Protein AF-A0A9D1N0R0-F1 (afdb_monomer_lite)

pLDDT: mean 75.53, std 17.05, range [35.56, 93.06]

Foldseek 3Di:
DDDDPPPPPPLDFLADPVQLVQLLVQLQVCLVDDDLQDKDKDWGDRPPQQWIWIWIWAQDPDPDDQRATKIKIKTADPVRDIDIDIDGDRHSVRSSVLSNDPNVSRVSRVVVSVSSVVVVVVVVVPPPDD

Organism: NCBI:txid2840847

Sequence (130 aa):
MKTDSMNHNNIAFGVSQKDIPAVKKACESIAKRITEDACRIESVNLQDIKEKVYLSACPAYSKGKDKAPVLKVDMTDKRGINAYTYIPTSSVKQCKEYLNSQKAVREISDIVDDLKKRLDKAAYRESYTD

Secondary structure (DSSP, 8-state):
-------------SS-TTTHHHHHHHHHHHHHH-BTTB-EEEEE--TTT-SEEEEEEEE---SSS--PEEEEEEEE-TT--EEEEEEE-SSHHHHHHHHTSHHHHHHHHHHHHHHHHHHHHHHHH-----

Radius of gyration: 17.25 Å; chains: 1; bounding box: 62×42×42 Å

Structure (mmCIF, N/CA/C/O backbone):
data_AF-A0A9D1N0R0-F1
#
_entry.id   AF-A0A9D1N0R0-F1
#
loop_
_atom_site.group_PDB
_atom_site.id
_atom_site.type_symbol
_atom_site.label_atom_id
_atom_site.label_alt_id
_atom_site.label_comp_id
_atom_site.label_asym_id
_atom_site.label_entity_id
_atom_site.label_seq_id
_atom_site.pdbx_PDB_ins_code
_atom_site.Cartn_x
_atom_site.Cartn_y
_atom_site.Cartn_z
_atom_site.occupancy
_atom_site.B_iso_or_equiv
_atom_site.auth_seq_id
_atom_site.auth_comp_id
_atom_site.auth_asym_id
_atom_site.auth_atom_id
_atom_site.pdbx_PDB_model_num
ATOM 1 N N . MET A 1 1 ? -27.417 31.637 -14.387 1.00 41.94 1 MET A N 1
ATOM 2 C CA . MET A 1 1 ? -26.354 30.759 -14.924 1.00 41.94 1 MET A CA 1
ATOM 3 C C . MET A 1 1 ? -25.623 30.154 -13.741 1.00 41.94 1 MET A C 1
ATOM 5 O O . MET A 1 1 ? -25.200 30.904 -12.873 1.00 41.94 1 MET A O 1
ATOM 9 N N . LYS A 1 2 ? -25.606 28.820 -13.634 1.00 37.69 2 LYS A N 1
ATOM 10 C CA . LYS A 1 2 ? -24.899 28.111 -12.560 1.00 37.69 2 LYS A CA 1
ATOM 11 C C . LYS A 1 2 ? -23.404 28.154 -12.864 1.00 37.69 2 LYS A C 1
ATOM 13 O O . LYS A 1 2 ? -23.010 27.907 -13.995 1.00 37.69 2 LYS A O 1
ATOM 18 N N . THR A 1 3 ? -22.623 28.521 -11.862 1.00 40.25 3 THR A N 1
ATOM 19 C CA . THR A 1 3 ? -21.165 28.564 -11.881 1.00 40.25 3 THR A CA 1
ATOM 20 C C . THR A 1 3 ? -20.594 27.157 -12.039 1.00 40.25 3 THR A C 1
ATOM 22 O O . THR A 1 3 ? -20.835 26.281 -11.204 1.00 40.25 3 THR A O 1
ATOM 25 N N . ASP A 1 4 ? -19.825 26.953 -13.108 1.00 39.31 4 ASP A N 1
ATOM 26 C CA . ASP A 1 4 ? -19.008 25.762 -13.325 1.00 39.31 4 ASP A CA 1
ATOM 27 C C . ASP A 1 4 ? -17.989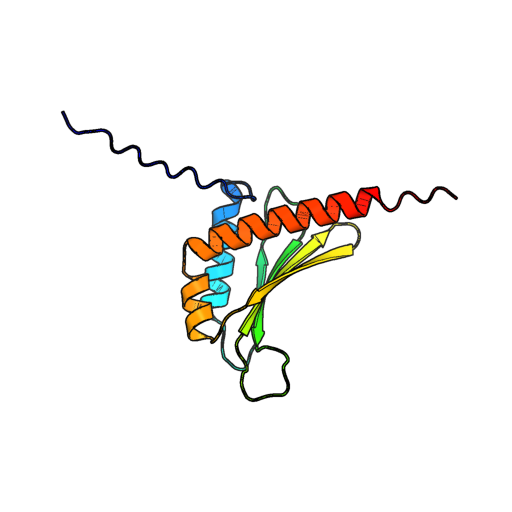 25.630 -12.194 1.00 39.31 4 ASP A C 1
ATOM 29 O O . ASP A 1 4 ? -16.958 26.299 -12.145 1.00 39.31 4 ASP A O 1
ATOM 33 N N . SER A 1 5 ? -18.297 24.751 -11.247 1.00 40.00 5 SER A N 1
ATOM 34 C CA . SER A 1 5 ? -17.402 24.396 -10.152 1.00 40.00 5 SER A CA 1
ATOM 35 C C . SER A 1 5 ? -16.434 23.315 -10.638 1.00 40.00 5 SER A C 1
ATOM 37 O O . SER A 1 5 ? -16.490 22.173 -10.190 1.00 40.00 5 SER A O 1
ATOM 39 N N . MET A 1 6 ? -15.558 23.651 -11.590 1.00 43.41 6 MET A N 1
ATOM 40 C CA . MET A 1 6 ? -14.428 22.792 -11.957 1.00 43.41 6 MET A CA 1
ATOM 41 C C . MET A 1 6 ? -13.348 22.884 -10.878 1.00 43.41 6 MET A C 1
ATOM 43 O O . MET A 1 6 ? -12.333 23.553 -11.048 1.00 43.41 6 MET A O 1
ATOM 47 N N . ASN A 1 7 ? -13.553 22.186 -9.762 1.00 38.25 7 ASN A N 1
ATOM 48 C CA . ASN A 1 7 ? -12.476 21.905 -8.821 1.00 38.25 7 ASN A CA 1
ATOM 49 C C . ASN A 1 7 ? -11.824 20.565 -9.185 1.00 38.25 7 ASN A C 1
ATOM 51 O O . ASN A 1 7 ? -11.944 19.566 -8.474 1.00 38.25 7 ASN A O 1
ATOM 55 N N . HIS A 1 8 ? -11.154 20.536 -10.339 1.00 38.28 8 HIS A N 1
ATOM 56 C CA . HIS A 1 8 ? -10.197 19.484 -10.652 1.00 38.28 8 HIS A CA 1
ATOM 57 C C . HIS A 1 8 ? -8.938 19.765 -9.833 1.00 38.28 8 HIS A C 1
ATOM 59 O O . HIS A 1 8 ? -7.981 20.366 -10.318 1.00 38.28 8 HIS A O 1
ATOM 65 N N . ASN A 1 9 ? -8.950 19.347 -8.565 1.00 35.56 9 ASN A N 1
ATOM 66 C CA . ASN A 1 9 ? -7.724 19.094 -7.822 1.00 35.56 9 ASN A CA 1
ATOM 67 C C . ASN A 1 9 ? -6.927 18.058 -8.628 1.00 35.56 9 ASN A C 1
ATOM 69 O O . ASN A 1 9 ? -7.100 16.855 -8.439 1.00 35.56 9 ASN A O 1
ATOM 73 N N . ASN A 1 10 ? -6.097 18.533 -9.561 1.00 40.84 10 ASN A N 1
ATOM 74 C CA . ASN A 1 10 ? -5.119 17.755 -10.309 1.00 40.84 10 ASN A CA 1
ATOM 75 C C . ASN A 1 10 ? -4.044 17.294 -9.324 1.00 40.84 10 ASN A C 1
ATOM 77 O O . ASN A 1 10 ? -2.936 17.819 -9.257 1.00 40.84 10 ASN A O 1
ATOM 81 N N . ILE A 1 11 ? -4.416 16.326 -8.497 1.00 44.50 11 ILE A N 1
ATOM 82 C CA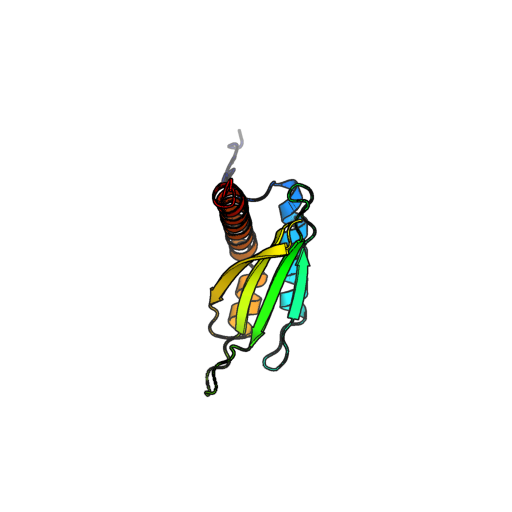 . ILE A 1 11 ? -3.491 15.547 -7.704 1.00 44.50 11 ILE A CA 1
ATOM 83 C C . ILE A 1 11 ? -2.783 14.653 -8.717 1.00 44.50 11 ILE A C 1
ATOM 85 O O . ILE A 1 11 ? -3.367 13.701 -9.230 1.00 44.50 11 ILE A O 1
ATOM 89 N N . ALA A 1 12 ? -1.552 15.017 -9.069 1.00 43.31 12 ALA A N 1
ATOM 90 C CA . ALA A 1 12 ? -0.673 14.135 -9.817 1.00 43.31 12 ALA A CA 1
ATOM 91 C C . ALA A 1 12 ? -0.425 12.892 -8.954 1.00 43.31 12 ALA A C 1
ATOM 93 O O . ALA A 1 12 ? 0.049 13.015 -7.826 1.00 43.31 12 ALA A O 1
ATOM 94 N N . PHE A 1 13 ? -0.810 11.725 -9.461 1.00 54.03 13 PHE A N 1
ATOM 95 C CA . PHE A 1 13 ? -0.463 10.438 -8.871 1.00 54.03 13 PHE A CA 1
ATOM 96 C C . PHE A 1 13 ? 0.802 9.940 -9.572 1.00 54.03 13 PHE A C 1
ATOM 98 O O . PHE A 1 13 ? 0.867 9.978 -10.801 1.00 54.03 13 PHE A O 1
ATOM 105 N N . GLY A 1 14 ? 1.800 9.493 -8.804 1.00 56.16 14 GLY A N 1
ATOM 106 C CA . GLY A 1 14 ? 3.026 8.902 -9.358 1.00 56.16 14 GLY A CA 1
ATOM 107 C C . GLY A 1 14 ? 2.789 7.627 -10.185 1.00 56.16 14 GLY A C 1
ATOM 108 O O . GLY A 1 14 ? 3.545 7.340 -11.108 1.00 56.16 14 GLY A O 1
ATOM 109 N N . VAL A 1 15 ? 1.702 6.893 -9.916 1.00 71.81 15 VAL A N 1
ATOM 110 C CA . VAL A 1 15 ? 1.205 5.804 -10.779 1.00 71.81 15 VAL A CA 1
ATOM 111 C C . VAL A 1 15 ? 0.134 6.322 -11.737 1.00 71.81 15 VAL A C 1
ATOM 113 O O . VAL A 1 15 ? -0.558 7.300 -11.449 1.00 71.81 15 VAL A O 1
ATOM 116 N N . SER A 1 16 ? -0.040 5.647 -12.874 1.00 74.88 16 SER A N 1
ATOM 117 C CA . SER A 1 16 ? -1.039 6.043 -13.867 1.00 74.88 16 SER A CA 1
ATOM 118 C C . SER A 1 16 ? -2.457 6.066 -13.265 1.00 74.88 16 SER A C 1
ATOM 120 O O . SER A 1 16 ? -2.792 5.271 -12.385 1.00 74.88 16 SER A O 1
ATOM 122 N N . GLN A 1 17 ? -3.341 6.950 -13.747 1.00 77.25 17 GLN A N 1
ATOM 123 C CA . GLN A 1 17 ? -4.710 7.047 -13.208 1.00 77.25 17 GLN A CA 1
ATOM 124 C C . GLN A 1 17 ? -5.490 5.720 -13.273 1.00 77.25 17 GLN A C 1
ATOM 126 O O . GLN A 1 17 ? -6.339 5.459 -12.421 1.00 77.25 17 GLN A O 1
ATOM 131 N N . LYS A 1 18 ? -5.181 4.854 -14.247 1.00 82.31 18 LYS A N 1
ATOM 132 C CA . LYS A 1 18 ? -5.789 3.520 -14.390 1.00 82.31 18 LYS A CA 1
ATOM 133 C C . LYS A 1 18 ? -5.337 2.516 -13.323 1.00 82.31 18 LYS A C 1
ATOM 135 O O . LYS A 1 18 ? -6.022 1.518 -13.118 1.00 82.31 18 LYS A O 1
ATOM 140 N N . ASP A 1 19 ? -4.235 2.787 -12.627 1.00 82.31 19 ASP A N 1
ATOM 141 C CA . ASP A 1 19 ? -3.686 1.936 -11.570 1.00 82.31 19 ASP A CA 1
ATOM 142 C C . ASP A 1 19 ? -4.243 2.284 -10.172 1.00 82.31 19 ASP A C 1
ATOM 144 O O . ASP A 1 19 ? -4.224 1.452 -9.260 1.00 82.31 19 ASP A O 1
ATOM 148 N N . ILE A 1 20 ? -4.830 3.478 -10.008 1.00 85.31 20 ILE A N 1
ATOM 149 C CA . ILE A 1 20 ? -5.451 3.951 -8.755 1.00 85.31 20 ILE A CA 1
ATO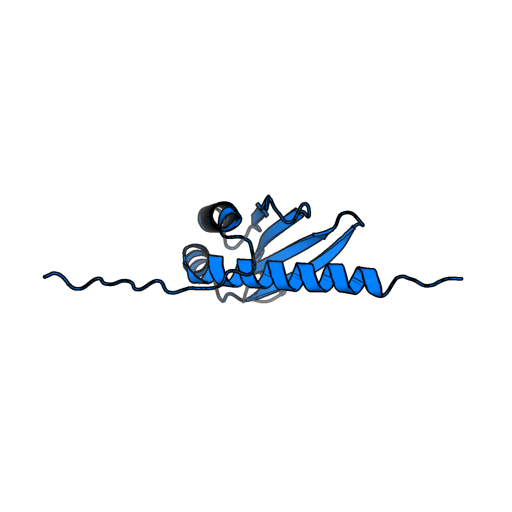M 150 C C . ILE A 1 20 ? -6.479 2.952 -8.180 1.00 85.31 20 ILE A C 1
ATOM 152 O O . ILE A 1 20 ? -6.434 2.688 -6.972 1.00 85.31 20 ILE A O 1
ATOM 156 N N . PRO A 1 21 ? -7.391 2.347 -8.975 1.00 88.69 21 PRO A N 1
ATOM 157 C CA . PRO A 1 21 ? -8.347 1.371 -8.450 1.00 88.69 21 PRO A CA 1
ATOM 158 C C . PRO A 1 21 ? -7.682 0.130 -7.839 1.00 88.69 21 PRO A C 1
ATOM 160 O O . PRO A 1 21 ? -8.196 -0.413 -6.859 1.00 88.69 21 PRO A O 1
ATOM 163 N N . ALA A 1 22 ? -6.541 -0.312 -8.381 1.00 87.94 22 ALA A N 1
ATOM 164 C CA . ALA A 1 22 ? -5.810 -1.467 -7.864 1.00 87.94 22 ALA A CA 1
ATOM 165 C C . ALA A 1 22 ? -5.172 -1.156 -6.503 1.00 87.94 22 ALA A C 1
ATOM 167 O O . ALA A 1 22 ? -5.334 -1.935 -5.561 1.00 87.94 22 ALA A O 1
ATOM 168 N N . VAL A 1 23 ? -4.534 0.015 -6.374 1.00 88.31 23 VAL A N 1
ATOM 169 C CA . VAL A 1 23 ? -3.976 0.501 -5.100 1.00 88.31 23 VAL A CA 1
ATOM 170 C C . VAL A 1 23 ? -5.077 0.621 -4.048 1.00 88.31 23 VAL A C 1
ATOM 172 O O . VAL A 1 23 ? -4.951 0.079 -2.951 1.00 88.31 23 VAL A O 1
ATOM 175 N N . LYS A 1 24 ? -6.205 1.251 -4.399 1.00 91.12 24 LYS A N 1
ATOM 176 C CA . LYS A 1 24 ? -7.352 1.405 -3.495 1.00 91.12 24 LYS A CA 1
ATOM 177 C C . LYS A 1 24 ? -7.880 0.056 -2.999 1.00 91.12 24 LYS A C 1
ATOM 179 O O . LYS A 1 24 ? -8.077 -0.120 -1.798 1.00 91.12 24 LYS A O 1
ATOM 184 N N . LYS A 1 25 ? -8.063 -0.913 -3.901 1.00 91.00 25 LYS A N 1
ATOM 185 C CA . LYS A 1 25 ? -8.540 -2.260 -3.551 1.00 91.00 25 LYS A CA 1
ATOM 186 C C . LYS A 1 25 ? -7.595 -2.971 -2.578 1.00 91.00 25 LYS A C 1
ATOM 188 O O . LYS A 1 25 ? -8.061 -3.634 -1.652 1.00 91.00 25 LYS A O 1
ATOM 193 N N . ALA A 1 26 ? -6.286 -2.831 -2.772 1.00 90.25 26 ALA A N 1
ATOM 194 C CA . ALA A 1 26 ? -5.297 -3.415 -1.876 1.00 90.25 26 ALA A CA 1
ATOM 195 C C . ALA A 1 26 ? -5.335 -2.759 -0.486 1.00 90.25 26 ALA A C 1
ATOM 197 O O . ALA A 1 26 ? -5.396 -3.472 0.517 1.00 90.25 26 ALA A O 1
ATOM 198 N N . CYS A 1 27 ? -5.418 -1.425 -0.415 1.00 91.31 27 CYS A N 1
ATOM 199 C CA . CYS A 1 27 ? -5.589 -0.707 0.850 1.00 91.31 27 CYS A CA 1
ATOM 200 C C . CYS A 1 27 ? -6.835 -1.175 1.615 1.00 91.31 27 CYS A C 1
ATOM 202 O O . CYS A 1 27 ? -6.748 -1.501 2.799 1.00 91.31 27 CYS A O 1
ATOM 204 N N . GLU A 1 28 ? -7.980 -1.278 0.933 1.00 92.06 28 GLU A N 1
ATOM 205 C CA . GLU A 1 28 ? -9.232 -1.763 1.526 1.00 92.06 28 GLU A CA 1
ATOM 206 C C . GLU A 1 28 ? -9.125 -3.217 2.018 1.00 92.06 28 GLU A C 1
ATOM 208 O O . GLU A 1 28 ? -9.674 -3.555 3.070 1.00 92.06 28 GLU A O 1
ATOM 213 N N . SER A 1 29 ? -8.421 -4.089 1.286 1.00 91.12 29 SER A N 1
ATOM 214 C CA . SER A 1 29 ? -8.224 -5.489 1.688 1.00 91.12 29 SER A CA 1
ATOM 215 C C . SER A 1 29 ? -7.388 -5.599 2.965 1.00 91.12 29 SER A C 1
ATOM 217 O O . SER A 1 29 ? -7.783 -6.291 3.911 1.00 91.12 29 SER A O 1
ATOM 219 N N . ILE A 1 30 ? -6.280 -4.853 3.042 1.00 90.06 30 ILE A N 1
ATOM 220 C CA . ILE A 1 30 ? -5.432 -4.797 4.238 1.00 90.06 30 ILE A CA 1
ATOM 221 C C . ILE A 1 30 ? -6.221 -4.221 5.416 1.00 90.06 30 ILE A C 1
ATOM 223 O O . ILE A 1 30 ? -6.249 -4.830 6.488 1.00 90.06 30 ILE A O 1
ATOM 227 N N . ALA A 1 31 ? -6.923 -3.100 5.223 1.00 88.81 31 ALA A N 1
ATOM 228 C CA . ALA A 1 31 ? -7.685 -2.434 6.280 1.00 88.81 31 ALA A CA 1
ATOM 229 C C . ALA A 1 31 ? -8.750 -3.352 6.905 1.00 88.81 31 ALA A C 1
ATOM 231 O O . ALA A 1 31 ? -8.942 -3.346 8.124 1.00 88.81 31 ALA A O 1
ATOM 232 N N . LYS A 1 32 ? -9.410 -4.186 6.091 1.00 88.88 32 LYS A N 1
ATOM 233 C CA . LYS A 1 32 ? -10.415 -5.154 6.560 1.00 88.88 32 LYS A CA 1
ATOM 234 C C . LYS A 1 32 ? -9.825 -6.278 7.414 1.00 88.88 32 LYS A C 1
ATOM 236 O O . LYS A 1 32 ? -10.539 -6.829 8.246 1.00 88.88 32 LYS A O 1
ATOM 241 N N . ARG A 1 33 ? -8.557 -6.646 7.205 1.00 85.56 33 ARG A N 1
ATOM 242 C CA . ARG A 1 33 ? -7.972 -7.895 7.733 1.00 85.56 33 ARG A CA 1
ATOM 243 C C . ARG A 1 33 ? -6.820 -7.700 8.716 1.00 85.56 33 ARG A C 1
ATOM 245 O O . ARG A 1 33 ? -6.392 -8.677 9.334 1.00 85.56 33 ARG A O 1
ATOM 252 N N . ILE A 1 34 ? -6.290 -6.485 8.849 1.00 85.50 34 ILE A N 1
ATOM 253 C CA . ILE A 1 34 ? -5.200 -6.189 9.783 1.00 85.50 34 ILE A CA 1
ATOM 254 C C . ILE A 1 34 ? -5.679 -6.260 11.243 1.00 85.50 34 ILE A C 1
ATOM 256 O O . ILE A 1 34 ? -6.737 -5.726 11.606 1.00 85.50 34 ILE A O 1
ATOM 260 N N . THR A 1 35 ? -4.873 -6.921 12.073 1.00 81.44 35 THR A N 1
ATOM 261 C CA . THR A 1 35 ? -5.056 -7.102 13.521 1.00 81.44 35 THR A CA 1
ATOM 262 C C . THR A 1 35 ? -3.730 -6.855 14.245 1.00 81.44 35 THR A C 1
ATOM 264 O O . THR A 1 35 ? -2.688 -6.761 13.603 1.00 81.44 35 THR A O 1
ATOM 267 N N . GLU A 1 36 ? -3.754 -6.758 15.575 1.00 74.19 36 GLU A N 1
ATOM 268 C CA . GLU A 1 36 ? -2.553 -6.473 16.386 1.00 74.19 36 GLU A CA 1
ATOM 269 C C . GLU A 1 36 ? -1.501 -7.592 16.325 1.00 74.19 36 GLU A C 1
ATOM 271 O O . GLU A 1 36 ? -0.305 -7.319 16.397 1.00 74.19 36 GLU A O 1
ATOM 276 N N . ASP A 1 37 ? -1.935 -8.838 16.114 1.00 73.38 37 ASP A N 1
ATOM 277 C CA . ASP A 1 37 ? -1.057 -10.015 16.162 1.00 73.38 37 ASP A CA 1
ATOM 278 C C . ASP A 1 37 ? -0.742 -10.645 14.796 1.00 73.38 37 ASP A C 1
ATOM 280 O O . ASP A 1 37 ? -0.055 -11.663 14.735 1.00 73.38 37 ASP A O 1
ATOM 284 N N . ALA A 1 38 ? -1.229 -10.082 13.683 1.00 72.81 38 ALA A N 1
ATOM 285 C CA . ALA A 1 38 ? -1.050 -10.696 12.365 1.00 72.81 38 ALA A CA 1
ATOM 286 C C . ALA A 1 38 ? -0.627 -9.688 11.298 1.00 72.81 38 ALA A C 1
ATOM 288 O O . ALA A 1 38 ? -1.305 -8.684 11.072 1.00 72.81 38 ALA A O 1
ATOM 289 N N . CYS A 1 39 ? 0.452 -10.014 10.578 1.00 74.19 39 CYS A N 1
ATOM 290 C CA . CYS A 1 39 ? 0.805 -9.283 9.368 1.00 74.19 39 CYS A CA 1
ATOM 291 C C . CYS A 1 39 ? -0.176 -9.616 8.234 1.00 74.19 39 CYS A C 1
ATOM 293 O O . CYS A 1 39 ? -0.634 -10.756 8.089 1.00 74.19 39 CYS A O 1
ATOM 295 N N . ARG A 1 40 ? -0.489 -8.615 7.413 1.00 85.25 40 ARG A N 1
ATOM 296 C CA . ARG A 1 40 ? -1.257 -8.771 6.174 1.00 85.25 40 ARG A CA 1
ATOM 297 C C . ARG A 1 40 ? -0.451 -8.249 5.009 1.00 85.25 40 ARG A C 1
ATOM 299 O O . ARG A 1 40 ? 0.155 -7.195 5.115 1.00 85.25 40 ARG A O 1
ATOM 306 N N . ILE A 1 41 ? -0.453 -8.998 3.918 1.00 85.31 41 ILE A N 1
ATOM 307 C CA . ILE A 1 41 ? 0.290 -8.683 2.703 1.00 85.31 41 ILE A CA 1
ATOM 308 C C . ILE A 1 41 ? -0.686 -8.823 1.544 1.00 85.31 41 ILE A C 1
ATOM 310 O O . ILE A 1 41 ? -1.398 -9.821 1.459 1.00 85.31 41 ILE A O 1
ATOM 314 N N . GLU A 1 42 ? -0.714 -7.830 0.671 1.00 86.31 42 GLU A N 1
ATOM 315 C CA . GLU A 1 42 ? -1.476 -7.831 -0.569 1.00 86.31 42 GLU A CA 1
ATOM 316 C C . GLU A 1 42 ? -0.532 -7.465 -1.710 1.00 86.31 42 GLU A C 1
ATOM 318 O O . GLU A 1 42 ? 0.215 -6.487 -1.631 1.00 86.31 42 GLU A O 1
ATOM 323 N N . SER A 1 43 ? -0.554 -8.255 -2.780 1.00 84.38 43 SER A N 1
ATOM 324 C CA . SER A 1 43 ? 0.109 -7.876 -4.021 1.00 84.38 43 SER A CA 1
ATOM 325 C C . SER A 1 43 ? -0.792 -6.945 -4.825 1.00 84.38 43 SER A C 1
ATOM 327 O O . SER A 1 43 ? -2.007 -7.132 -4.922 1.00 84.38 43 SER A O 1
ATOM 329 N N . VAL A 1 44 ? -0.182 -5.933 -5.428 1.00 82.81 44 VAL A N 1
ATOM 330 C CA . VAL A 1 44 ? -0.851 -4.957 -6.279 1.00 82.81 44 VAL A CA 1
ATOM 331 C C . VAL A 1 44 ? -0.326 -5.130 -7.693 1.00 82.81 44 VAL A C 1
ATOM 333 O O . VAL A 1 44 ? 0.839 -4.865 -7.985 1.00 82.81 44 VAL A O 1
ATOM 336 N N . ASN A 1 45 ? -1.204 -5.595 -8.577 1.00 75.56 45 ASN A N 1
ATOM 337 C CA . ASN A 1 45 ? -0.898 -5.715 -9.996 1.00 75.56 45 ASN A CA 1
ATOM 338 C C . ASN A 1 45 ? -1.144 -4.363 -10.668 1.00 75.56 45 ASN A C 1
ATOM 340 O O . ASN A 1 45 ? -2.290 -4.012 -10.950 1.00 75.56 45 ASN A O 1
ATOM 344 N N . LEU A 1 46 ? -0.070 -3.613 -10.898 1.00 76.88 46 LEU A N 1
ATOM 345 C CA . LEU A 1 46 ? -0.106 -2.333 -11.600 1.00 76.88 46 LEU A CA 1
ATOM 346 C C . LEU A 1 46 ? 0.183 -2.580 -13.084 1.00 76.88 46 LEU A C 1
ATOM 348 O O . LEU A 1 46 ? 1.165 -3.240 -13.433 1.00 76.88 46 LEU A O 1
ATOM 352 N N . GLN A 1 47 ? -0.694 -2.092 -13.960 1.00 68.00 47 GLN A N 1
ATOM 353 C CA . GLN A 1 47 ? -0.707 -2.449 -15.381 1.00 68.00 47 GLN A CA 1
ATOM 354 C C . GLN A 1 47 ? 0.536 -1.946 -16.120 1.00 68.00 47 GLN A C 1
ATOM 356 O O . GLN A 1 47 ? 1.065 -2.651 -16.978 1.00 68.00 47 GLN A O 1
ATOM 361 N N . ASP A 1 48 ? 1.016 -0.750 -15.775 1.00 67.56 48 ASP A N 1
ATOM 362 C CA . ASP A 1 48 ? 2.146 -0.110 -16.467 1.00 67.56 48 ASP A CA 1
ATOM 363 C C . ASP A 1 48 ? 3.507 -0.478 -15.914 1.00 67.56 48 ASP A C 1
ATOM 365 O O . ASP A 1 48 ? 4.541 -0.219 -16.536 1.00 67.56 48 ASP A O 1
ATOM 369 N N . ILE A 1 49 ? 3.516 -1.043 -14.719 1.00 64.19 49 ILE A N 1
ATOM 370 C CA . ILE A 1 49 ? 4.751 -1.240 -13.998 1.00 64.19 49 ILE A CA 1
ATOM 371 C C . ILE A 1 49 ? 5.356 -2.574 -14.439 1.00 64.19 49 ILE A C 1
ATOM 373 O O . ILE A 1 49 ? 6.540 -2.616 -14.689 1.00 64.19 49 ILE A O 1
ATOM 377 N N . LYS A 1 50 ? 4.596 -3.643 -14.721 1.00 68.50 50 LYS A N 1
ATOM 378 C CA . LYS A 1 50 ? 5.150 -4.996 -15.019 1.00 68.50 50 LYS A CA 1
ATOM 379 C C . LYS A 1 50 ? 6.075 -5.559 -13.917 1.00 68.50 50 LYS A C 1
ATOM 381 O O . LYS A 1 50 ? 6.404 -6.742 -13.962 1.00 68.50 50 LYS A O 1
ATOM 386 N N . GLU A 1 51 ? 6.454 -4.767 -12.917 1.00 72.62 51 GLU A N 1
ATOM 387 C CA . GLU A 1 51 ? 7.038 -5.189 -11.650 1.00 72.62 51 GLU A CA 1
ATOM 388 C C . GLU A 1 51 ? 5.944 -5.519 -10.619 1.00 72.62 51 GLU A C 1
ATOM 390 O O . GLU A 1 51 ? 4.819 -5.012 -10.677 1.00 72.62 51 GLU A O 1
ATOM 395 N N . LYS A 1 52 ? 6.263 -6.398 -9.661 1.00 76.31 52 LYS A N 1
ATOM 396 C CA . LYS A 1 52 ? 5.332 -6.754 -8.582 1.00 76.31 52 LYS A CA 1
ATOM 397 C C . LYS A 1 52 ? 5.475 -5.757 -7.442 1.00 76.31 52 LYS A C 1
ATOM 399 O O . LYS A 1 52 ? 6.551 -5.673 -6.849 1.00 76.31 52 LYS A O 1
ATOM 404 N N . VAL A 1 53 ? 4.386 -5.065 -7.115 1.00 84.50 53 VAL A N 1
ATOM 405 C CA . VAL A 1 53 ? 4.284 -4.222 -5.920 1.00 84.50 53 VAL A CA 1
ATOM 406 C C . VAL A 1 53 ? 3.572 -4.996 -4.820 1.00 84.50 53 VAL A C 1
ATOM 408 O O . VAL A 1 53 ? 2.557 -5.648 -5.061 1.00 84.50 53 VAL A O 1
ATOM 411 N N . TYR A 1 54 ? 4.091 -4.913 -3.605 1.00 86.12 54 TYR A N 1
ATOM 412 C CA . TYR A 1 54 ? 3.507 -5.491 -2.409 1.00 86.12 54 TYR A CA 1
ATOM 413 C C . TYR A 1 54 ? 3.226 -4.383 -1.402 1.00 86.12 54 TYR A C 1
ATOM 415 O O . TYR A 1 54 ? 4.062 -3.522 -1.125 1.00 86.12 54 TYR A O 1
ATOM 423 N N . LEU A 1 55 ? 2.018 -4.417 -0.853 1.00 87.69 55 LEU A N 1
ATOM 424 C CA . LEU A 1 55 ? 1.625 -3.629 0.300 1.00 87.69 55 LEU A CA 1
ATOM 425 C C . LEU A 1 55 ? 1.508 -4.586 1.471 1.00 87.69 55 LEU A C 1
ATOM 427 O O . LEU A 1 55 ? 0.765 -5.564 1.416 1.00 87.69 55 LEU A O 1
ATOM 431 N N . SER A 1 56 ? 2.243 -4.320 2.539 1.00 85.06 56 SER A N 1
ATOM 432 C CA . SER A 1 56 ? 2.176 -5.122 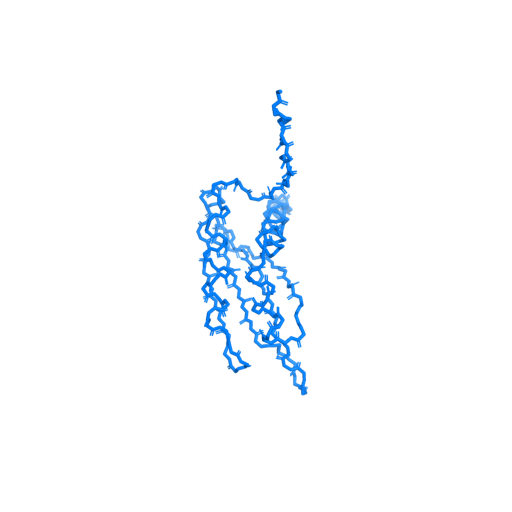3.750 1.00 85.06 56 SER A CA 1
ATOM 433 C C . SER A 1 56 ? 1.964 -4.253 4.971 1.00 85.06 56 SER A C 1
ATOM 435 O O . SER A 1 56 ? 2.520 -3.172 5.086 1.00 85.06 56 SER A O 1
ATOM 437 N N . ALA A 1 57 ? 1.134 -4.723 5.888 1.00 84.44 57 ALA A N 1
ATOM 438 C CA . ALA A 1 57 ? 0.939 -4.130 7.192 1.00 84.44 57 ALA A CA 1
ATOM 439 C C . ALA A 1 57 ? 1.348 -5.157 8.234 1.00 84.44 57 ALA A C 1
ATOM 441 O O . ALA A 1 57 ? 0.617 -6.122 8.470 1.00 84.44 57 ALA A O 1
ATOM 442 N N . CYS A 1 58 ? 2.527 -4.977 8.819 1.00 74.38 58 CYS A N 1
ATOM 443 C CA . CYS A 1 58 ? 3.053 -5.885 9.827 1.00 74.38 58 CYS A CA 1
ATOM 444 C C . CYS A 1 58 ? 3.086 -5.194 11.194 1.00 74.38 58 CYS A C 1
ATOM 446 O O . CYS A 1 58 ? 3.421 -4.011 11.249 1.00 74.38 58 CYS A O 1
ATOM 448 N N . PRO A 1 59 ? 2.785 -5.896 12.301 1.00 66.38 59 PRO A N 1
ATOM 449 C CA . PRO A 1 59 ? 3.096 -5.379 13.632 1.00 66.38 59 PR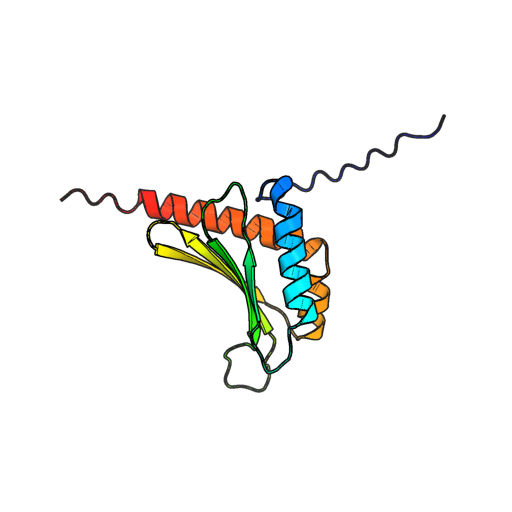O A CA 1
ATOM 450 C C . PRO A 1 59 ? 4.596 -5.052 13.700 1.00 66.38 59 PRO A C 1
ATOM 452 O O . PRO A 1 59 ? 5.408 -5.830 13.193 1.00 66.38 59 PRO A O 1
ATOM 455 N N . ALA A 1 60 ? 4.973 -3.893 14.251 1.00 64.06 60 ALA A N 1
ATOM 456 C CA . ALA A 1 60 ? 6.380 -3.512 14.346 1.00 64.06 60 ALA A CA 1
ATOM 457 C C . ALA A 1 60 ? 7.200 -4.617 15.030 1.00 64.06 60 ALA A C 1
ATOM 459 O O . ALA A 1 60 ? 6.848 -5.109 16.103 1.00 64.06 60 ALA A O 1
ATOM 460 N N . TYR A 1 61 ? 8.325 -4.978 14.410 1.00 53.06 61 TYR A N 1
ATOM 461 C CA . TYR A 1 61 ? 9.325 -5.890 14.963 1.00 53.06 61 TYR A CA 1
ATOM 462 C C . TYR A 1 61 ? 10.185 -5.173 16.019 1.00 53.06 61 TYR A C 1
ATOM 464 O O . TYR A 1 61 ? 11.407 -5.130 15.916 1.00 53.06 61 TYR A O 1
ATOM 472 N N . SER A 1 62 ? 9.578 -4.566 17.034 1.00 47.47 62 SER A N 1
ATOM 473 C CA . SER A 1 62 ? 10.298 -4.076 18.209 1.00 47.47 62 SER A CA 1
ATOM 474 C C . SER A 1 62 ? 9.970 -4.986 19.391 1.00 47.47 62 SER A C 1
ATOM 476 O O . SER A 1 62 ? 8.816 -5.179 19.765 1.00 47.47 62 SER A O 1
ATOM 478 N N . LYS A 1 63 ? 10.998 -5.594 19.998 1.00 44.69 63 LYS A N 1
ATOM 479 C CA . LYS A 1 63 ? 10.866 -6.227 21.318 1.00 44.69 63 LYS A CA 1
ATOM 480 C C . LYS A 1 63 ? 10.573 -5.116 22.335 1.00 44.69 63 LYS A C 1
ATOM 482 O O . LYS A 1 63 ? 11.496 -4.511 22.865 1.00 44.69 63 LYS A O 1
ATOM 487 N N . GLY A 1 64 ? 9.302 -4.807 22.566 1.00 51.19 64 GLY A N 1
ATOM 488 C CA . GLY A 1 64 ? 8.875 -3.727 23.456 1.00 51.19 64 GLY A CA 1
ATOM 489 C C . GLY A 1 64 ? 7.399 -3.397 23.261 1.00 51.19 64 GLY A C 1
ATOM 490 O O . GLY A 1 64 ? 6.831 -3.711 22.223 1.00 51.19 64 GLY A O 1
ATOM 491 N N . LYS A 1 65 ? 6.761 -2.813 24.278 1.00 49.06 65 LYS A N 1
ATOM 492 C CA . LYS A 1 65 ? 5.298 -2.676 24.424 1.00 49.06 65 LYS A CA 1
ATOM 493 C C . LYS A 1 65 ? 4.575 -1.799 23.381 1.00 49.06 65 LYS A C 1
ATOM 495 O O . LYS A 1 65 ? 3.358 -1.701 23.462 1.00 49.06 65 LYS A O 1
ATOM 500 N N . ASP A 1 66 ? 5.260 -1.283 22.365 1.00 55.12 66 ASP A N 1
ATOM 501 C CA . ASP A 1 66 ? 4.661 -0.457 21.311 1.00 55.12 66 ASP A CA 1
ATOM 502 C C . ASP A 1 66 ? 4.690 -1.184 19.957 1.00 55.12 66 ASP A C 1
ATOM 504 O O . ASP A 1 66 ? 5.489 -0.892 19.067 1.00 55.12 66 ASP A O 1
ATOM 508 N N . LYS A 1 67 ? 3.790 -2.166 19.806 1.00 62.56 67 LYS A N 1
ATOM 509 C CA . LYS A 1 67 ? 3.567 -2.961 18.581 1.00 62.56 67 LYS A CA 1
ATOM 510 C C . LYS A 1 67 ? 2.739 -2.200 17.534 1.00 62.56 67 LYS A C 1
ATOM 512 O O . LYS A 1 67 ? 1.778 -2.737 16.978 1.00 62.56 67 LYS A O 1
ATOM 517 N N . ALA A 1 68 ? 3.041 -0.932 17.282 1.00 67.62 68 ALA A N 1
ATOM 518 C CA . ALA A 1 68 ? 2.309 -0.203 16.255 1.00 67.62 68 ALA A CA 1
ATOM 519 C C . ALA A 1 68 ? 2.580 -0.840 14.876 1.00 67.62 68 ALA A C 1
ATOM 521 O O . ALA A 1 68 ? 3.726 -1.181 14.581 1.00 67.62 68 ALA A O 1
ATOM 522 N N . PRO A 1 69 ? 1.568 -1.075 14.026 1.00 74.69 69 PRO A N 1
ATOM 523 C CA . PRO A 1 69 ? 1.821 -1.666 12.725 1.00 74.69 69 PRO A CA 1
ATOM 524 C C . PRO A 1 69 ? 2.593 -0.695 11.829 1.00 74.69 69 PRO A C 1
ATOM 526 O O . PRO A 1 69 ? 2.344 0.508 11.813 1.00 74.69 69 PRO A O 1
ATOM 529 N N . VAL A 1 70 ? 3.520 -1.222 11.045 1.00 81.19 70 VAL A N 1
ATOM 530 C CA . VAL A 1 70 ? 4.195 -0.488 9.977 1.00 81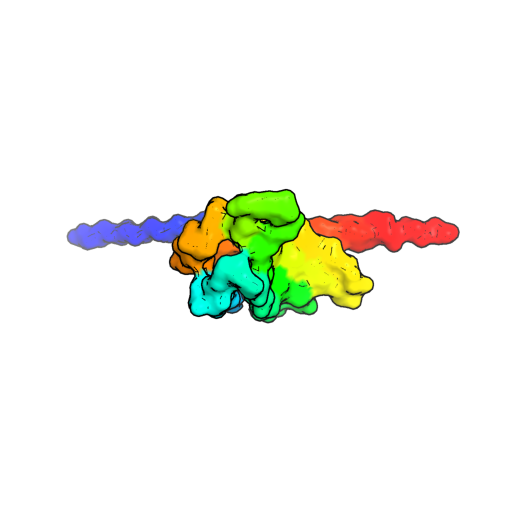.19 70 VAL A CA 1
ATOM 531 C C . VAL A 1 70 ? 3.612 -0.921 8.644 1.00 81.19 70 VAL A C 1
ATOM 533 O O . VAL A 1 70 ? 3.405 -2.114 8.404 1.00 81.19 70 VAL A O 1
ATOM 536 N N . LEU A 1 71 ? 3.338 0.051 7.780 1.00 87.44 71 LEU A N 1
ATOM 537 C CA . LEU A 1 71 ? 2.981 -0.217 6.397 1.00 87.44 71 LEU A CA 1
ATOM 538 C C . LEU A 1 71 ? 4.259 -0.236 5.575 1.00 87.44 71 LEU A C 1
ATOM 540 O O . LEU A 1 71 ? 4.972 0.756 5.520 1.00 87.44 71 LEU A O 1
ATOM 544 N N . LYS A 1 72 ? 4.567 -1.359 4.949 1.00 88.75 72 LYS A N 1
ATOM 545 C CA . LYS A 1 72 ? 5.673 -1.507 4.017 1.00 88.75 72 LYS A CA 1
ATOM 546 C C . LYS A 1 72 ? 5.112 -1.510 2.599 1.00 88.75 72 LYS A C 1
ATOM 548 O O . LYS A 1 72 ? 4.187 -2.260 2.290 1.00 88.75 72 LYS A O 1
ATOM 553 N N . VAL A 1 73 ? 5.696 -0.670 1.757 1.00 89.69 73 VAL A N 1
ATOM 554 C CA . VAL A 1 73 ? 5.495 -0.668 0.309 1.00 89.69 73 VAL A CA 1
ATOM 555 C C . VAL A 1 73 ? 6.791 -1.169 -0.296 1.00 89.69 73 VAL A C 1
ATOM 557 O O . VAL A 1 73 ? 7.834 -0.544 -0.096 1.00 89.69 73 VAL A O 1
ATOM 560 N N . ASP A 1 74 ? 6.751 -2.297 -0.992 1.00 89.50 74 ASP A N 1
ATOM 561 C CA . ASP A 1 74 ? 7.926 -2.841 -1.659 1.00 89.50 74 ASP A CA 1
ATOM 562 C C . ASP A 1 74 ? 7.659 -3.294 -3.076 1.00 89.50 74 ASP A C 1
ATOM 564 O O . ASP A 1 74 ? 6.550 -3.657 -3.454 1.00 89.50 74 ASP A O 1
ATOM 568 N N . MET A 1 75 ? 8.714 -3.240 -3.872 1.00 87.62 75 MET A N 1
ATOM 569 C CA . MET A 1 75 ? 8.692 -3.603 -5.269 1.00 87.62 75 MET A CA 1
ATOM 570 C C . MET A 1 75 ? 9.926 -4.425 -5.586 1.00 87.62 75 MET A C 1
ATOM 572 O O . MET A 1 75 ? 11.026 -4.140 -5.112 1.00 87.62 75 MET A O 1
ATOM 576 N N . THR A 1 76 ? 9.729 -5.469 -6.380 1.00 83.56 76 THR A N 1
ATOM 577 C CA . THR A 1 76 ? 10.823 -6.274 -6.918 1.00 83.56 76 THR A CA 1
ATOM 578 C C . THR A 1 76 ? 10.716 -6.277 -8.428 1.00 83.56 76 THR A C 1
ATOM 580 O O . THR A 1 76 ? 9.657 -6.600 -8.978 1.00 83.56 76 THR A O 1
ATOM 583 N N . ASP A 1 77 ? 11.800 -5.890 -9.089 1.00 80.31 77 ASP A N 1
ATOM 584 C CA . ASP A 1 77 ? 11.840 -5.865 -10.541 1.00 80.31 77 ASP A CA 1
ATOM 585 C C . ASP A 1 77 ? 12.098 -7.253 -11.147 1.00 80.31 77 ASP A C 1
ATOM 587 O O . ASP A 1 77 ? 12.341 -8.246 -10.457 1.00 80.31 77 ASP A O 1
ATOM 591 N N . LYS A 1 78 ? 12.067 -7.325 -12.480 1.00 77.75 78 LYS A N 1
ATOM 592 C CA . LYS A 1 78 ? 12.321 -8.558 -13.244 1.00 77.75 78 LYS A CA 1
ATOM 593 C C . LYS A 1 78 ? 13.718 -9.166 -13.040 1.00 77.75 78 LYS A C 1
ATOM 595 O O . LYS A 1 78 ? 13.933 -10.299 -13.455 1.00 77.75 78 LYS A O 1
ATOM 600 N N . ARG A 1 79 ? 14.666 -8.419 -12.465 1.00 77.56 79 ARG A N 1
ATOM 601 C CA . ARG A 1 79 ? 16.042 -8.863 -12.190 1.00 77.56 79 ARG A CA 1
ATOM 602 C C . ARG A 1 79 ? 16.197 -9.398 -10.768 1.00 77.56 79 ARG A C 1
ATOM 604 O O . ARG A 1 79 ? 17.237 -9.955 -10.448 1.00 77.56 79 ARG A O 1
ATOM 611 N N . GLY A 1 80 ? 15.173 -9.246 -9.927 1.00 78.25 80 GLY A N 1
ATOM 612 C CA . GLY A 1 80 ? 15.213 -9.631 -8.520 1.00 78.25 80 GLY A CA 1
ATOM 613 C C . GLY A 1 80 ? 15.751 -8.539 -7.593 1.00 78.25 80 GLY A C 1
ATOM 614 O O . GLY A 1 80 ? 15.944 -8.808 -6.409 1.00 78.25 80 GLY A O 1
ATOM 615 N N . ILE A 1 81 ? 15.966 -7.312 -8.084 1.00 81.06 81 ILE A N 1
ATOM 616 C CA . ILE A 1 81 ? 16.374 -6.181 -7.244 1.00 81.06 81 ILE A CA 1
ATOM 617 C C . ILE A 1 81 ? 15.143 -5.681 -6.484 1.00 81.06 81 ILE A C 1
ATOM 619 O O . ILE A 1 81 ? 14.091 -5.427 -7.078 1.00 81.06 81 ILE A O 1
ATOM 623 N N . ASN A 1 82 ? 15.274 -5.535 -5.165 1.00 84.38 82 ASN A N 1
ATOM 624 C CA . ASN A 1 82 ? 14.201 -5.082 -4.284 1.00 84.38 82 ASN A CA 1
ATOM 625 C C . ASN A 1 82 ? 14.419 -3.624 -3.848 1.00 84.38 82 ASN A C 1
ATOM 627 O O . ASN A 1 82 ? 15.525 -3.239 -3.467 1.00 84.38 82 ASN A O 1
ATOM 631 N N . ALA A 1 83 ? 13.350 -2.829 -3.859 1.00 86.38 83 ALA A N 1
ATOM 632 C CA . ALA A 1 83 ? 13.298 -1.512 -3.240 1.00 86.38 83 ALA A CA 1
ATOM 633 C C . ALA A 1 83 ? 12.052 -1.421 -2.348 1.00 86.38 83 ALA A C 1
ATOM 635 O O . ALA A 1 83 ? 10.972 -1.867 -2.737 1.00 86.38 83 ALA A O 1
ATOM 636 N N . TYR A 1 84 ? 12.188 -0.823 -1.163 1.00 88.69 84 TYR A N 1
ATOM 637 C CA . TYR A 1 84 ? 11.091 -0.701 -0.205 1.00 88.69 84 TYR A CA 1
ATOM 638 C C . TYR A 1 84 ? 11.149 0.592 0.610 1.00 88.69 84 TYR A C 1
ATOM 640 O O . TYR A 1 84 ? 12.217 1.168 0.821 1.00 88.69 84 TYR A O 1
ATOM 648 N N . THR A 1 85 ? 9.986 0.998 1.116 1.00 89.69 85 THR A N 1
ATOM 649 C CA . THR A 1 85 ? 9.799 2.108 2.059 1.00 89.69 85 THR A CA 1
ATOM 650 C C . THR A 1 85 ? 8.768 1.714 3.117 1.00 89.69 85 THR A C 1
ATOM 652 O O . THR A 1 85 ? 7.886 0.891 2.863 1.00 89.69 85 THR A O 1
ATOM 655 N N . TYR A 1 86 ? 8.872 2.312 4.306 1.00 87.25 86 TYR A N 1
ATOM 656 C CA . TYR A 1 86 ? 7.890 2.166 5.377 1.00 87.25 86 TYR A CA 1
ATOM 657 C C . TYR A 1 86 ? 7.116 3.466 5.603 1.00 87.25 86 TYR A C 1
ATOM 659 O O . TYR A 1 86 ? 7.703 4.546 5.617 1.00 87.25 86 TYR A O 1
ATOM 667 N N . ILE A 1 87 ? 5.816 3.344 5.855 1.00 87.44 87 ILE A N 1
ATOM 668 C CA . ILE A 1 87 ? 4.946 4.398 6.367 1.00 87.44 87 ILE A CA 1
ATOM 669 C C . ILE A 1 87 ? 4.658 4.043 7.835 1.00 87.44 87 ILE A C 1
ATOM 671 O O . ILE A 1 87 ? 4.032 3.007 8.110 1.00 87.44 87 ILE A O 1
ATOM 675 N N . PRO A 1 88 ? 5.147 4.842 8.797 1.00 83.50 88 PRO A N 1
ATOM 676 C CA . PRO A 1 88 ? 4.917 4.580 10.208 1.00 83.50 88 PRO A CA 1
ATOM 677 C C . PRO A 1 88 ? 3.448 4.827 10.564 1.00 83.50 88 PRO A C 1
ATOM 679 O O . PRO A 1 88 ? 2.843 5.806 10.127 1.00 83.50 88 PRO A O 1
ATOM 682 N N . THR A 1 89 ? 2.883 3.964 11.405 1.00 84.25 89 THR A N 1
ATOM 683 C CA . THR A 1 89 ? 1.596 4.211 12.066 1.00 84.25 89 THR A CA 1
ATOM 684 C C . THR A 1 89 ? 1.758 4.000 13.567 1.00 84.25 89 THR A C 1
ATOM 686 O O . THR A 1 89 ? 2.723 3.378 14.001 1.00 84.25 89 THR A O 1
ATOM 689 N N . SER A 1 90 ? 0.849 4.549 14.368 1.00 83.56 90 SER A N 1
ATOM 690 C CA . SER A 1 90 ? 0.883 4.509 15.833 1.00 83.56 90 SER A CA 1
ATOM 691 C C . SER A 1 90 ? -0.012 3.426 16.436 1.00 83.56 90 SER A C 1
ATOM 693 O O . SER A 1 90 ? 0.116 3.111 17.614 1.00 83.56 90 SER A O 1
ATOM 695 N N . SER A 1 91 ? -0.934 2.848 15.659 1.00 85.44 91 SER A N 1
ATOM 696 C CA . SER A 1 91 ? -1.841 1.785 16.111 1.00 85.44 91 SER A CA 1
ATOM 697 C C . SER A 1 91 ? -2.536 1.096 14.935 1.00 85.44 91 SER A C 1
ATOM 699 O O . SER A 1 91 ? -2.613 1.643 13.834 1.00 85.44 91 SER A O 1
ATOM 701 N N . VAL A 1 92 ? -3.130 -0.079 15.174 1.00 85.62 92 VAL A N 1
ATOM 702 C CA . VAL A 1 92 ? -3.996 -0.750 14.184 1.00 85.62 92 VAL A CA 1
ATOM 703 C C . VAL A 1 92 ? -5.174 0.136 13.783 1.00 85.62 92 VAL A C 1
ATOM 705 O O . VAL A 1 92 ? -5.533 0.173 12.607 1.00 85.62 92 VAL A O 1
ATOM 708 N N . LYS A 1 93 ? -5.749 0.889 14.729 1.00 88.75 93 LYS A N 1
ATOM 709 C CA . LYS A 1 93 ? -6.838 1.832 14.446 1.00 88.75 93 LYS A CA 1
ATOM 710 C C . LYS A 1 93 ? -6.389 2.919 13.467 1.00 88.75 93 LYS A C 1
ATOM 712 O O . LYS A 1 93 ? -7.014 3.074 12.422 1.00 88.75 93 LYS A O 1
ATOM 717 N N . GLN A 1 94 ? -5.277 3.597 13.758 1.00 89.19 94 GLN A N 1
ATOM 718 C CA . GLN A 1 94 ? -4.747 4.642 12.879 1.00 89.19 94 GLN A CA 1
ATOM 719 C C . GLN A 1 94 ? -4.358 4.079 11.505 1.00 89.19 94 GLN A C 1
ATOM 721 O O . GLN A 1 94 ? -4.620 4.705 10.484 1.00 89.19 94 GLN A O 1
ATOM 726 N N . CYS A 1 95 ? -3.784 2.875 11.460 1.00 89.50 95 CYS A N 1
ATOM 727 C CA . CYS A 1 95 ? -3.454 2.201 10.208 1.00 89.50 95 CYS A CA 1
ATOM 728 C C . CYS A 1 95 ? -4.700 1.951 9.343 1.00 89.50 95 CYS A C 1
ATOM 730 O O . CYS A 1 95 ? -4.697 2.260 8.153 1.00 89.50 95 CYS A O 1
ATOM 732 N N . LYS A 1 96 ? -5.803 1.475 9.937 1.00 90.88 96 LYS A N 1
ATOM 733 C CA . LYS A 1 96 ? -7.083 1.302 9.229 1.00 90.88 96 LYS A CA 1
ATOM 734 C C . LYS A 1 96 ? -7.654 2.630 8.737 1.00 90.88 96 LYS A C 1
ATOM 736 O O . LYS A 1 96 ? -8.115 2.705 7.602 1.00 90.88 96 LYS A O 1
ATOM 741 N N . GLU A 1 97 ? -7.634 3.666 9.570 1.00 93.06 97 GLU A N 1
ATOM 742 C CA . GLU A 1 97 ? -8.096 5.009 9.194 1.00 93.06 97 GLU A CA 1
ATOM 743 C C . GLU A 1 97 ? -7.277 5.574 8.030 1.00 93.06 97 GLU A C 1
ATOM 745 O O . GLU A 1 97 ? -7.843 6.085 7.064 1.00 93.06 97 GLU A O 1
ATOM 750 N N . TYR A 1 98 ? -5.953 5.406 8.078 1.00 92.75 98 TYR A N 1
ATOM 751 C CA . TYR A 1 98 ? -5.054 5.793 7.002 1.00 92.75 98 TYR A CA 1
ATOM 752 C C . TYR A 1 98 ? -5.366 5.033 5.710 1.00 92.75 98 TYR A C 1
ATOM 754 O O . TYR A 1 98 ? -5.646 5.671 4.700 1.00 92.75 98 TYR A O 1
ATOM 762 N N . LEU A 1 99 ? -5.393 3.697 5.734 1.00 91.69 99 LEU A N 1
ATOM 763 C CA . LEU A 1 99 ? -5.640 2.862 4.550 1.00 91.69 99 LEU A CA 1
ATOM 764 C C . LEU A 1 99 ? -7.004 3.129 3.893 1.00 91.69 99 LEU A C 1
ATOM 766 O O . LEU A 1 99 ? -7.129 3.010 2.678 1.00 91.69 99 LEU A O 1
ATOM 770 N N . ASN A 1 100 ? -8.016 3.526 4.668 1.00 92.75 100 ASN A N 1
ATOM 771 C CA . ASN A 1 100 ? -9.335 3.902 4.146 1.00 92.75 100 ASN A CA 1
ATOM 772 C C . ASN A 1 100 ? -9.398 5.347 3.606 1.00 92.75 100 ASN A C 1
ATOM 774 O O . ASN A 1 100 ? -10.448 5.783 3.130 1.00 92.75 100 ASN A O 1
ATOM 778 N N . SER A 1 101 ? -8.306 6.112 3.681 1.00 91.81 101 SER A N 1
ATOM 779 C CA . SER A 1 101 ? -8.260 7.510 3.252 1.00 91.81 101 SER A CA 1
ATOM 780 C C . SER A 1 101 ? -7.796 7.674 1.800 1.00 91.81 101 SER A C 1
ATOM 782 O O . SER A 1 101 ? -6.970 6.919 1.288 1.00 91.81 101 SER A O 1
ATOM 784 N N . GLN A 1 102 ? -8.246 8.754 1.152 1.00 88.50 102 GLN A N 1
ATOM 785 C CA . GLN A 1 102 ? -7.703 9.175 -0.150 1.00 88.50 102 GLN A CA 1
ATOM 786 C C . GLN A 1 102 ? -6.213 9.544 -0.068 1.00 88.50 102 GLN A C 1
ATOM 788 O O . GLN A 1 102 ? -5.486 9.425 -1.053 1.00 88.50 102 GLN A O 1
ATOM 793 N N . LYS A 1 103 ? -5.744 9.955 1.121 1.00 90.31 103 LYS A N 1
ATOM 794 C CA . LYS A 1 103 ? -4.332 10.252 1.372 1.00 90.31 103 LYS A CA 1
ATOM 795 C C . LYS A 1 103 ? -3.460 9.012 1.171 1.00 90.31 103 LYS A C 1
ATOM 797 O O . LYS A 1 103 ? -2.436 9.129 0.511 1.00 90.31 103 LYS A O 1
ATOM 802 N N . ALA A 1 104 ? -3.875 7.846 1.673 1.00 90.44 104 ALA A N 1
ATOM 803 C CA . ALA A 1 104 ? -3.100 6.615 1.514 1.00 90.44 104 ALA A CA 1
ATOM 804 C C . ALA A 1 104 ? -2.926 6.226 0.048 1.00 90.44 104 ALA A C 1
ATOM 806 O O . ALA A 1 104 ? -1.822 5.907 -0.374 1.00 90.44 104 ALA A O 1
ATOM 807 N N . VAL A 1 105 ? -3.994 6.312 -0.748 1.00 88.62 105 VAL A N 1
ATOM 808 C CA . VAL A 1 105 ? -3.931 5.997 -2.182 1.00 88.62 105 VAL A CA 1
ATOM 809 C C . VAL A 1 105 ? -2.932 6.907 -2.900 1.00 88.62 105 VAL A C 1
ATOM 811 O O . VAL A 1 105 ? -2.136 6.425 -3.703 1.00 88.62 105 VAL A O 1
ATOM 814 N N . ARG A 1 106 ? -2.928 8.205 -2.578 1.00 87.81 106 ARG A N 1
ATOM 815 C CA . ARG A 1 106 ? -1.976 9.174 -3.134 1.00 87.81 106 ARG A CA 1
ATOM 816 C C . ARG A 1 106 ? -0.537 8.881 -2.713 1.00 87.81 106 ARG A C 1
ATOM 818 O O . ARG A 1 106 ? 0.324 8.720 -3.563 1.00 87.81 106 ARG A O 1
ATOM 825 N N . GLU A 1 107 ? -0.287 8.778 -1.415 1.00 90.56 107 GLU A N 1
ATOM 826 C CA . GLU A 1 107 ? 1.063 8.612 -0.870 1.00 90.56 107 GLU A CA 1
ATOM 827 C C . GLU A 1 107 ? 1.696 7.279 -1.291 1.00 90.56 107 GLU A C 1
ATOM 829 O O . GLU A 1 107 ? 2.860 7.247 -1.678 1.00 90.56 107 GLU A O 1
ATOM 834 N N . ILE A 1 108 ? 0.922 6.190 -1.317 1.00 90.56 108 ILE A N 1
ATOM 835 C CA . ILE A 1 108 ? 1.389 4.896 -1.831 1.00 90.56 108 ILE A CA 1
ATOM 836 C C . ILE A 1 108 ? 1.717 4.992 -3.324 1.00 90.56 108 ILE A C 1
ATOM 838 O O . ILE A 1 108 ? 2.726 4.442 -3.757 1.00 90.56 108 ILE A O 1
ATOM 842 N N . SER A 1 109 ? 0.905 5.708 -4.105 1.00 87.94 109 SER A N 1
ATOM 843 C CA . SER A 1 109 ? 1.178 5.929 -5.530 1.00 87.94 109 SER A CA 1
ATOM 844 C C . SER A 1 109 ? 2.491 6.684 -5.754 1.00 87.94 109 SER A C 1
ATOM 846 O O . SER A 1 109 ? 3.281 6.303 -6.614 1.00 87.94 109 SER A O 1
ATOM 848 N N . ASP A 1 110 ? 2.746 7.721 -4.956 1.00 88.25 110 ASP A N 1
ATOM 849 C CA . ASP A 1 110 ? 3.976 8.516 -5.036 1.00 88.25 110 ASP A CA 1
ATOM 850 C C . ASP A 1 110 ? 5.204 7.697 -4.595 1.00 88.25 110 ASP A C 1
ATOM 852 O O . ASP A 1 110 ? 6.262 7.770 -5.222 1.00 88.25 110 ASP A O 1
ATOM 856 N N . ILE A 1 111 ? 5.060 6.851 -3.566 1.00 90.56 111 ILE A N 1
ATOM 857 C CA . ILE A 1 111 ? 6.114 5.923 -3.131 1.00 90.56 111 ILE A CA 1
ATOM 858 C C . ILE A 1 111 ? 6.446 4.918 -4.234 1.00 90.56 111 ILE A C 1
ATOM 860 O O . ILE A 1 111 ? 7.621 4.684 -4.495 1.00 90.56 111 ILE A O 1
ATOM 864 N N . VAL A 1 112 ? 5.447 4.321 -4.889 1.00 88.50 112 VAL A N 1
ATOM 865 C CA . VAL A 1 112 ? 5.684 3.338 -5.960 1.00 88.50 112 VAL A CA 1
ATOM 866 C C . VAL A 1 112 ? 6.493 3.948 -7.110 1.00 88.50 112 VAL A C 1
ATOM 868 O O . VAL A 1 112 ? 7.420 3.306 -7.604 1.00 88.50 112 VAL A O 1
ATOM 871 N N . ASP A 1 113 ? 6.202 5.189 -7.498 1.00 86.62 113 ASP A N 1
ATOM 872 C CA . ASP A 1 113 ? 6.976 5.907 -8.517 1.00 86.62 113 ASP A CA 1
ATOM 873 C C . ASP A 1 113 ? 8.428 6.175 -8.075 1.00 86.62 113 ASP A C 1
ATOM 875 O O . ASP A 1 113 ? 9.369 5.946 -8.840 1.00 86.62 113 ASP A O 1
ATOM 879 N N . ASP A 1 114 ? 8.650 6.583 -6.819 1.00 88.62 114 ASP A N 1
ATOM 880 C CA . ASP A 1 114 ? 10.008 6.743 -6.278 1.00 88.62 114 ASP A CA 1
ATOM 881 C C . ASP A 1 114 ? 10.776 5.413 -6.255 1.00 88.62 114 ASP A C 1
ATOM 883 O O . ASP A 1 114 ? 11.934 5.349 -6.679 1.00 88.62 114 ASP A O 1
ATOM 887 N N . LEU A 1 115 ? 10.131 4.322 -5.828 1.00 88.44 115 LEU A N 1
ATOM 888 C CA . LEU A 1 115 ? 10.730 2.987 -5.852 1.00 88.44 115 LEU A CA 1
ATOM 889 C C . LEU A 1 115 ? 11.101 2.574 -7.281 1.00 88.44 115 LEU A C 1
ATOM 891 O O . LEU A 1 115 ? 12.181 2.022 -7.487 1.00 88.44 115 LEU A O 1
ATOM 895 N N . LYS A 1 116 ? 10.268 2.898 -8.275 1.00 86.44 116 LYS A N 1
ATOM 896 C CA . LYS A 1 116 ? 10.552 2.611 -9.688 1.00 86.44 116 LYS A CA 1
ATOM 897 C C . LYS A 1 116 ? 11.784 3.361 -10.167 1.00 86.44 116 LYS A C 1
ATOM 899 O O . LYS A 1 116 ? 12.729 2.743 -10.653 1.00 86.44 116 LYS A O 1
ATOM 904 N N . LYS A 1 117 ? 11.849 4.665 -9.898 1.00 86.44 117 LYS A N 1
ATOM 905 C CA . LYS A 1 117 ? 13.023 5.497 -10.202 1.00 86.44 117 LYS A CA 1
ATOM 906 C C . LYS A 1 117 ? 14.295 4.973 -9.535 1.00 86.44 117 LYS A C 1
ATOM 908 O O . LYS A 1 117 ? 15.372 5.062 -10.125 1.00 86.44 117 LYS A O 1
ATOM 913 N N . ARG A 1 118 ? 14.209 4.437 -8.313 1.00 85.25 118 ARG A N 1
ATOM 914 C CA . ARG A 1 118 ? 15.354 3.813 -7.625 1.00 85.25 118 ARG A CA 1
ATOM 915 C C . ARG A 1 118 ? 15.804 2.524 -8.310 1.00 85.25 118 ARG A C 1
ATOM 917 O O . ARG A 1 118 ? 17.006 2.355 -8.493 1.00 85.25 118 ARG A O 1
ATOM 924 N N . LEU A 1 119 ? 14.877 1.655 -8.712 1.00 84.56 119 LEU A N 1
ATOM 925 C CA . LEU A 1 119 ? 15.193 0.409 -9.425 1.00 84.56 119 LEU A CA 1
ATOM 926 C C . LEU A 1 119 ? 15.792 0.680 -10.817 1.00 84.56 119 LEU A C 1
ATOM 928 O O . LEU A 1 119 ? 16.785 0.049 -11.193 1.00 84.56 119 LEU A O 1
ATOM 932 N N . ASP A 1 120 ? 15.271 1.676 -11.536 1.00 82.62 120 ASP A N 1
ATOM 933 C CA . ASP A 1 120 ? 15.813 2.122 -12.825 1.00 82.62 120 ASP A CA 1
ATOM 934 C C . ASP A 1 120 ? 17.235 2.689 -12.671 1.00 82.62 120 ASP A C 1
ATOM 936 O O . ASP A 1 120 ? 18.132 2.380 -13.455 1.00 82.62 120 ASP A O 1
ATOM 940 N N . LYS A 1 121 ? 17.493 3.469 -11.612 1.00 82.50 121 LYS A N 1
ATOM 941 C CA . LYS A 1 121 ? 18.842 3.981 -11.305 1.00 82.50 121 LYS A CA 1
ATOM 942 C C . LYS A 1 121 ? 19.812 2.886 -10.870 1.00 82.50 121 LYS A C 1
ATOM 944 O O . LYS A 1 121 ? 20.985 2.951 -11.230 1.00 82.50 121 LYS A O 1
ATOM 949 N N . ALA A 1 122 ? 19.347 1.895 -10.110 1.00 74.38 122 ALA A N 1
ATOM 950 C CA . ALA A 1 122 ? 20.158 0.734 -9.753 1.00 74.38 122 ALA A CA 1
ATOM 951 C C . ALA A 1 122 ? 20.598 -0.038 -11.011 1.00 74.38 122 ALA A C 1
ATOM 953 O O . ALA A 1 122 ? 21.731 -0.501 -11.069 1.00 74.38 122 ALA A O 1
ATOM 954 N N . ALA A 1 123 ? 19.766 -0.068 -12.063 1.00 59.72 123 ALA A N 1
ATOM 955 C CA . ALA A 1 123 ? 20.135 -0.620 -13.369 1.00 59.72 123 ALA A CA 1
ATOM 956 C C . ALA A 1 123 ? 21.301 0.079 -14.054 1.00 59.72 123 ALA A C 1
ATOM 958 O O . ALA A 1 123 ? 22.107 -0.576 -14.702 1.00 59.72 123 ALA A O 1
ATOM 959 N N . TYR A 1 124 ? 21.394 1.394 -13.895 1.00 57.53 124 TYR A N 1
ATOM 960 C CA . TYR A 1 124 ? 22.445 2.189 -14.517 1.00 57.53 124 TYR A CA 1
ATOM 961 C C . TYR A 1 124 ? 23.800 2.080 -13.811 1.00 57.53 124 TYR A C 1
ATOM 963 O O . TYR A 1 124 ? 24.811 2.463 -14.392 1.00 57.53 124 TYR A O 1
ATOM 971 N N . ARG A 1 125 ? 23.844 1.590 -12.564 1.00 55.66 125 ARG A N 1
ATOM 972 C CA . ARG A 1 125 ? 25.095 1.430 -11.803 1.00 55.66 125 ARG A CA 1
ATOM 973 C C . ARG A 1 125 ? 25.763 0.061 -11.968 1.00 55.66 125 ARG A C 1
ATOM 975 O O . ARG A 1 125 ? 26.916 -0.062 -11.577 1.00 55.66 125 ARG A O 1
ATOM 982 N N . GLU A 1 126 ? 25.102 -0.926 -12.576 1.00 48.38 126 GLU A N 1
ATOM 983 C CA . GLU A 1 126 ? 25.657 -2.274 -12.809 1.00 48.38 126 GLU A CA 1
ATOM 984 C C . GLU A 1 126 ? 26.138 -2.504 -14.254 1.00 48.38 126 GLU A C 1
ATOM 986 O O . GLU A 1 126 ? 25.942 -3.570 -14.829 1.00 48.38 126 GLU A O 1
ATOM 991 N N . SER A 1 127 ? 26.815 -1.526 -14.859 1.00 42.94 127 SER A N 1
ATOM 992 C CA . SER A 1 127 ? 27.721 -1.804 -15.980 1.00 42.94 127 SER A CA 1
ATOM 993 C C . SER A 1 127 ? 29.167 -1.713 -15.493 1.00 42.94 127 SER A C 1
ATOM 995 O O . SER A 1 127 ? 29.884 -0.771 -15.826 1.00 42.94 127 SER A O 1
ATOM 997 N N . TYR A 1 128 ? 29.591 -2.677 -14.673 1.00 45.50 128 TYR A N 1
ATOM 998 C CA . TYR A 1 128 ? 31.007 -3.031 -14.635 1.00 45.50 128 TYR A CA 1
ATOM 999 C C . TYR A 1 128 ? 31.281 -3.824 -15.913 1.00 45.50 128 TYR A C 1
ATOM 1001 O O . TYR A 1 128 ? 30.934 -4.996 -16.019 1.00 45.50 128 TYR A O 1
ATOM 1009 N N . THR A 1 129 ? 31.813 -3.141 -16.922 1.00 43.91 129 THR A N 1
ATOM 1010 C CA . THR A 1 129 ? 32.628 -3.797 -17.943 1.00 43.91 129 THR A CA 1
ATOM 1011 C C . THR A 1 129 ? 33.901 -4.268 -17.251 1.00 43.91 129 THR A C 1
ATOM 1013 O O . THR A 1 129 ? 34.617 -3.428 -16.701 1.00 43.91 129 THR A O 1
ATOM 1016 N N . ASP A 1 130 ? 34.121 -5.583 -17.239 1.00 42.28 130 ASP A N 1
ATOM 1017 C CA . ASP A 1 130 ? 35.461 -6.163 -17.068 1.00 42.28 130 ASP A CA 1
ATOM 1018 C C . ASP A 1 130 ? 36.422 -5.595 -18.130 1.00 42.28 130 ASP A C 1
ATOM 1020 O O . ASP A 1 130 ? 35.964 -5.385 -19.284 1.00 42.28 130 ASP A O 1
#